Protein AF-A0A2G9TI52-F1 (afdb_monomer)

Foldseek 3Di:
DVVVVCCCVLPVVLVVVLVVDDQDDDPDDPQPDFQEAEAEALAQEFDPPDDPVCSVVVNVSSLSVLLSNLVSSCVRRVGLEYEYHENLHNQQPPDDPVRVVVSLVSSCVSNPDPRFYHYDYYCNQQHDDPDNGHPVSVVVCCVSTDGGFGPSYCVRVVDDDDD

pLDDT: mean 90.64, std 8.11, range [60.69, 98.44]

Structure (mmCIF, N/CA/C/O backbone):
data_AF-A0A2G9TI52-F1
#
_entry.id   AF-A0A2G9TI52-F1
#
loop_
_atom_site.group_PDB
_atom_site.id
_atom_site.type_symbol
_atom_site.label_atom_id
_atom_site.label_alt_id
_atom_site.label_comp_id
_atom_site.label_asym_id
_atom_site.label_entity_id
_atom_site.label_seq_id
_atom_site.pdbx_PDB_ins_code
_atom_site.Cartn_x
_atom_site.Cartn_y
_atom_site.Cartn_z
_atom_site.occupancy
_atom_site.B_iso_or_equiv
_atom_site.auth_seq_id
_atom_site.auth_comp_id
_atom_site.auth_asym_id
_atom_site.auth_atom_id
_atom_site.pdbx_PDB_model_num
ATOM 1 N N . ALA A 1 1 ? -10.622 22.526 -22.778 1.00 85.94 1 ALA A N 1
ATOM 2 C CA . ALA A 1 1 ? -9.899 22.701 -21.500 1.00 85.94 1 ALA A CA 1
ATOM 3 C C . ALA A 1 1 ? -10.212 21.565 -20.524 1.00 85.94 1 ALA A C 1
ATOM 5 O O . ALA A 1 1 ? -9.330 20.755 -20.288 1.00 85.94 1 ALA A O 1
ATOM 6 N N . LEU A 1 2 ? -11.458 21.426 -20.047 1.00 93.06 2 LEU A N 1
ATOM 7 C CA . LEU A 1 2 ? -11.838 20.416 -19.042 1.00 93.06 2 LEU A CA 1
ATOM 8 C C . LEU A 1 2 ? -11.556 18.959 -19.456 1.00 93.06 2 LEU A C 1
ATOM 10 O O . LEU A 1 2 ? -10.970 18.211 -18.689 1.00 93.06 2 LEU A O 1
ATOM 14 N N . VAL A 1 3 ? -11.901 18.567 -20.687 1.00 92.94 3 VAL A N 1
ATOM 15 C CA . VAL A 1 3 ? -11.654 17.196 -21.184 1.00 92.94 3 VAL A CA 1
ATOM 16 C C . VAL A 1 3 ? -10.163 16.847 -21.181 1.00 92.94 3 VAL A C 1
ATOM 18 O O . VAL A 1 3 ? -9.782 15.759 -20.772 1.00 92.94 3 VAL A O 1
ATOM 21 N N . VAL A 1 4 ? -9.311 17.790 -21.592 1.00 93.69 4 VAL A N 1
ATOM 22 C CA . VAL A 1 4 ? -7.852 17.603 -21.594 1.00 93.69 4 VAL A CA 1
ATOM 23 C C . VAL A 1 4 ? -7.327 17.469 -20.166 1.00 93.69 4 VAL A C 1
ATOM 25 O O . VAL A 1 4 ? -6.498 16.605 -19.909 1.00 93.69 4 VAL A O 1
ATOM 28 N N . PHE A 1 5 ? -7.844 18.275 -19.235 1.00 93.50 5 PHE A N 1
ATOM 29 C CA . PHE A 1 5 ? -7.492 18.185 -17.819 1.00 93.50 5 PHE A CA 1
ATOM 30 C C . PHE A 1 5 ? -7.866 16.823 -17.220 1.00 93.50 5 PHE A C 1
ATOM 32 O O . PHE A 1 5 ? -7.032 16.201 -16.572 1.00 93.50 5 PHE A O 1
ATOM 39 N N . ILE A 1 6 ? -9.073 16.322 -17.507 1.00 92.31 6 ILE A N 1
ATOM 40 C CA . ILE A 1 6 ? -9.519 14.999 -17.050 1.00 92.31 6 ILE A CA 1
ATOM 41 C C . ILE A 1 6 ? -8.626 13.902 -17.634 1.00 92.31 6 ILE A C 1
ATOM 43 O O . ILE A 1 6 ? -8.149 13.060 -16.888 1.00 92.31 6 ILE A O 1
ATOM 47 N N . ILE A 1 7 ? -8.339 13.922 -18.940 1.00 93.38 7 ILE A N 1
ATOM 48 C CA . ILE A 1 7 ? -7.453 12.924 -19.569 1.00 93.38 7 ILE A CA 1
ATOM 49 C C . ILE A 1 7 ? -6.049 12.967 -18.954 1.00 93.38 7 ILE A C 1
ATOM 51 O O . ILE A 1 7 ? -5.434 11.920 -18.730 1.00 93.38 7 ILE A O 1
ATOM 55 N N . TRP A 1 8 ? -5.539 14.168 -18.677 1.00 93.38 8 TRP A N 1
ATOM 56 C CA . TRP A 1 8 ? -4.245 14.329 -18.035 1.00 93.38 8 TRP A CA 1
ATOM 57 C C . TRP A 1 8 ? -4.239 13.747 -16.621 1.00 93.38 8 TRP A C 1
ATOM 59 O O . TRP A 1 8 ? -3.426 12.869 -16.344 1.00 93.38 8 TRP A O 1
ATOM 69 N N . GLY A 1 9 ? -5.160 14.184 -15.759 1.00 89.69 9 GLY A N 1
ATOM 70 C CA . GLY A 1 9 ? -5.234 13.756 -14.360 1.00 89.69 9 GLY A CA 1
ATOM 71 C C . GLY A 1 9 ? -5.563 12.273 -14.199 1.00 89.69 9 GLY A C 1
ATOM 72 O O . GLY A 1 9 ? -4.916 11.583 -13.417 1.00 89.69 9 GLY A O 1
ATOM 73 N N . GLU A 1 10 ? -6.501 11.755 -14.994 1.00 90.69 10 GLU A N 1
ATOM 74 C CA . GLU A 1 10 ? -6.962 10.372 -14.875 1.00 90.69 10 GLU A CA 1
ATOM 75 C C . GLU A 1 10 ? -6.028 9.350 -15.526 1.00 90.69 10 GLU A C 1
ATOM 77 O O . GLU A 1 10 ? -6.164 8.157 -15.245 1.00 90.69 10 GLU A O 1
ATOM 82 N N . SER A 1 11 ? -5.129 9.760 -16.424 1.00 89.81 11 SER A N 1
ATOM 83 C CA . SER A 1 11 ? -4.346 8.801 -17.205 1.00 89.81 11 SER A CA 1
ATOM 84 C C . SER A 1 11 ? -2.935 9.270 -17.538 1.00 89.81 11 SER A C 1
ATOM 86 O O . SER A 1 11 ? -1.977 8.616 -17.128 1.00 89.81 11 SER A O 1
ATOM 88 N N . LEU A 1 12 ? -2.770 10.372 -18.278 1.00 93.00 12 LEU A N 1
ATOM 89 C CA . LEU A 1 12 ? -1.456 10.716 -18.845 1.00 93.00 12 LEU A CA 1
ATOM 90 C C . LEU A 1 12 ? -0.409 11.059 -17.780 1.00 93.00 12 LEU A C 1
ATOM 92 O O . LEU A 1 12 ? 0.769 10.776 -17.993 1.00 93.00 12 LEU A O 1
ATOM 96 N N . SER A 1 13 ? -0.827 11.617 -16.642 1.00 93.56 13 SER A N 1
ATOM 97 C CA . SER A 1 13 ? 0.050 11.938 -15.512 1.00 93.56 13 SER A CA 1
ATOM 98 C C . SER A 1 13 ? 0.834 10.712 -15.027 1.00 93.56 13 SER A C 1
ATOM 100 O O . SER A 1 13 ? 2.050 10.790 -14.881 1.00 93.56 13 SER A O 1
ATOM 102 N N . TYR A 1 14 ? 0.182 9.555 -14.875 1.00 92.44 14 TYR A N 1
ATOM 103 C CA . TYR A 1 14 ? 0.822 8.317 -14.418 1.00 92.44 14 TYR A CA 1
ATOM 104 C C . TYR A 1 14 ? 1.851 7.791 -15.422 1.00 92.44 14 TYR A C 1
ATOM 106 O O . TYR A 1 14 ? 2.958 7.410 -15.039 1.00 92.44 14 TYR A O 1
ATOM 114 N N . TYR A 1 15 ? 1.520 7.813 -16.718 1.00 91.12 15 TYR A N 1
ATOM 115 C CA . TYR A 1 15 ? 2.464 7.430 -17.771 1.00 91.12 15 TYR A CA 1
ATOM 116 C C . TYR A 1 15 ? 3.659 8.381 -17.828 1.00 91.12 15 TYR A C 1
ATOM 118 O O . TYR A 1 15 ? 4.792 7.927 -17.966 1.00 91.12 15 TYR A O 1
ATOM 126 N N . HIS A 1 16 ? 3.421 9.685 -17.691 1.00 92.25 16 HIS A N 1
ATOM 127 C CA . HIS A 1 16 ? 4.483 10.683 -17.673 1.00 92.25 16 HIS A CA 1
ATOM 128 C C . HIS A 1 16 ? 5.422 10.497 -16.471 1.00 92.25 16 HIS A C 1
ATOM 130 O O . HIS A 1 16 ? 6.640 10.449 -16.648 1.00 92.25 16 HIS A O 1
ATOM 136 N N . SER A 1 17 ? 4.868 10.302 -15.270 1.00 89.69 17 SER A N 1
ATOM 137 C CA . SER A 1 17 ? 5.646 10.019 -14.058 1.00 89.69 17 SER A CA 1
ATOM 138 C C . SER A 1 17 ? 6.483 8.749 -14.207 1.00 89.69 17 SER A C 1
ATOM 140 O O . SER A 1 17 ? 7.681 8.772 -13.930 1.00 89.69 17 SER A O 1
ATOM 142 N N . ARG A 1 18 ? 5.894 7.672 -14.745 1.00 89.62 18 ARG A N 1
ATOM 143 C CA . ARG A 1 18 ? 6.590 6.404 -15.022 1.00 89.62 18 ARG A CA 1
ATOM 144 C C . ARG A 1 18 ? 7.839 6.589 -15.885 1.00 89.62 18 ARG A C 1
ATOM 146 O O . ARG A 1 18 ? 8.840 5.925 -15.638 1.00 89.62 18 ARG A O 1
ATOM 153 N N . LEU A 1 19 ? 7.788 7.451 -16.900 1.00 88.94 19 LEU A N 1
ATOM 154 C CA . LEU A 1 19 ? 8.928 7.684 -17.796 1.00 88.94 19 LEU A CA 1
ATOM 155 C C . LEU A 1 19 ? 10.100 8.391 -17.101 1.00 88.94 19 LEU A C 1
ATOM 157 O O . LEU A 1 19 ? 11.225 8.311 -17.586 1.00 88.94 19 LEU A O 1
ATOM 161 N N . SER A 1 20 ? 9.845 9.065 -15.979 1.00 89.38 20 SER A N 1
ATOM 162 C CA . SER A 1 20 ? 10.867 9.775 -15.202 1.00 89.38 20 SER A CA 1
ATOM 163 C C . SER A 1 20 ? 11.542 8.895 -14.142 1.00 89.38 20 SER A C 1
ATOM 165 O O . SER A 1 20 ? 12.549 9.296 -13.553 1.00 89.38 20 SER A O 1
ATOM 167 N N . TRP A 1 21 ? 11.001 7.705 -13.864 1.00 90.50 21 TRP A N 1
ATOM 168 C CA . TRP A 1 21 ? 11.538 6.810 -12.843 1.00 90.50 21 TRP A CA 1
ATOM 169 C C . TRP A 1 21 ? 12.786 6.078 -13.333 1.00 90.50 21 TRP A C 1
ATOM 171 O O . TRP A 1 21 ? 12.755 5.320 -14.301 1.00 90.50 21 TRP A O 1
ATOM 181 N N . HIS A 1 22 ? 13.883 6.256 -12.603 1.00 88.50 22 HIS A N 1
ATOM 182 C CA . HIS A 1 22 ? 15.111 5.501 -12.807 1.00 88.50 22 HIS A CA 1
ATOM 183 C C . HIS A 1 22 ? 15.076 4.261 -11.917 1.00 88.50 22 HIS A C 1
ATOM 185 O O . HIS A 1 22 ? 15.421 4.332 -10.741 1.00 88.50 22 HIS A O 1
ATOM 191 N N . VAL A 1 23 ? 14.640 3.127 -12.470 1.00 86.38 23 VAL A N 1
ATOM 192 C CA . VAL A 1 23 ? 14.676 1.848 -11.750 1.00 86.38 23 VAL A CA 1
ATOM 193 C C . VAL A 1 23 ? 16.068 1.234 -11.903 1.00 86.38 23 VAL A C 1
ATOM 195 O O . VAL A 1 23 ? 16.428 0.835 -13.020 1.00 86.38 23 VAL A O 1
ATOM 198 N N . PRO A 1 24 ? 16.868 1.161 -10.824 1.00 79.88 24 PRO A N 1
ATOM 199 C CA . PRO A 1 24 ? 18.191 0.566 -10.893 1.00 79.88 24 PRO A CA 1
ATOM 200 C C . PRO A 1 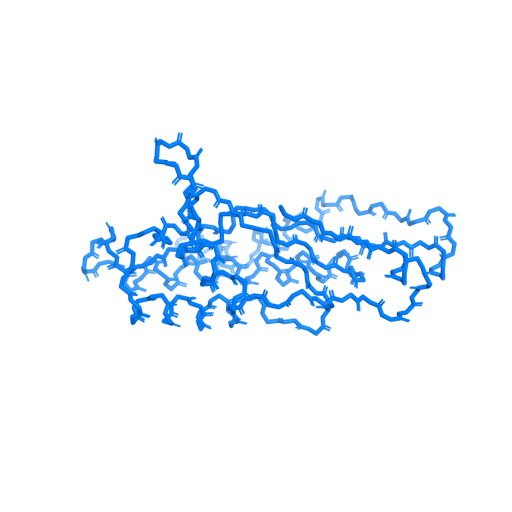24 ? 18.070 -0.910 -11.265 1.00 79.88 24 PRO A C 1
ATOM 202 O O . PRO A 1 24 ? 17.244 -1.641 -10.721 1.00 79.88 24 PRO A O 1
ATOM 205 N N . GLN A 1 25 ? 18.904 -1.347 -12.204 1.00 80.50 25 GLN A N 1
ATOM 206 C CA . GLN A 1 25 ? 19.018 -2.762 -12.524 1.00 80.50 25 GLN A CA 1
ATOM 207 C C . GLN A 1 25 ? 19.985 -3.417 -11.536 1.00 80.50 25 GLN A C 1
ATOM 209 O O . GLN A 1 25 ? 21.003 -2.807 -11.191 1.00 80.50 25 GLN A O 1
ATOM 214 N N . PRO A 1 26 ? 19.695 -4.640 -11.073 1.00 78.12 26 PRO A N 1
ATOM 215 C CA . PRO A 1 26 ? 20.602 -5.339 -10.183 1.00 78.12 26 PRO A CA 1
ATOM 216 C C . PRO A 1 26 ? 21.955 -5.573 -10.865 1.00 78.12 26 PRO A C 1
ATOM 218 O O . PRO A 1 26 ? 22.026 -5.926 -12.040 1.00 78.12 26 PRO A O 1
ATOM 221 N N . ALA A 1 27 ? 23.042 -5.369 -10.115 1.00 74.00 27 ALA A N 1
ATOM 222 C CA . ALA A 1 27 ? 24.404 -5.615 -10.597 1.00 74.00 27 ALA A CA 1
ATOM 223 C C . ALA A 1 27 ? 24.731 -7.116 -10.711 1.00 74.00 27 ALA A C 1
ATOM 225 O O . ALA A 1 27 ? 25.632 -7.503 -11.454 1.00 74.00 27 ALA A O 1
ATOM 226 N N . LEU A 1 28 ? 24.014 -7.942 -9.947 1.00 75.44 28 LEU A N 1
ATOM 227 C CA . LEU A 1 28 ? 24.101 -9.398 -9.960 1.00 75.44 28 LEU A CA 1
ATOM 228 C C . LEU A 1 28 ? 22.978 -9.994 -10.813 1.00 75.44 28 LEU A C 1
ATOM 230 O O . LEU A 1 28 ? 22.008 -9.325 -11.167 1.00 75.44 28 LEU A O 1
ATOM 234 N N . ASP A 1 29 ? 23.108 -11.277 -11.122 1.00 76.19 29 ASP A N 1
ATOM 235 C CA . ASP A 1 29 ? 22.076 -12.065 -11.778 1.00 76.19 29 ASP A CA 1
ATOM 236 C C . ASP A 1 29 ? 20.766 -12.096 -10.973 1.00 76.19 29 ASP A C 1
ATOM 238 O O . ASP A 1 29 ? 20.741 -11.910 -9.752 1.00 76.19 29 ASP A O 1
ATOM 242 N N . LYS A 1 30 ? 19.647 -12.335 -11.668 1.00 70.00 30 LYS A N 1
ATOM 243 C CA . LYS A 1 30 ? 18.302 -12.355 -11.066 1.00 70.00 30 LYS A CA 1
ATOM 244 C C . LYS A 1 30 ? 18.158 -13.370 -9.928 1.00 70.00 30 LYS A C 1
ATOM 246 O O . LYS A 1 30 ? 17.355 -13.159 -9.036 1.00 70.00 30 LYS A O 1
ATOM 251 N N . GLU A 1 31 ? 18.946 -14.444 -9.930 1.00 72.94 31 GLU A N 1
ATOM 252 C CA . GLU A 1 31 ? 18.922 -15.460 -8.867 1.00 72.94 31 GLU A CA 1
ATOM 253 C C . GLU A 1 31 ? 19.598 -14.983 -7.569 1.00 72.94 31 GLU A C 1
ATOM 255 O O . GLU A 1 31 ? 19.374 -15.546 -6.499 1.00 72.94 31 GLU A O 1
ATOM 260 N N . ARG A 1 32 ? 20.417 -13.927 -7.640 1.00 76.00 32 ARG A N 1
ATOM 261 C CA . ARG A 1 32 ? 21.199 -13.385 -6.513 1.00 76.00 32 ARG A CA 1
ATOM 262 C C . ARG A 1 32 ? 20.871 -11.939 -6.182 1.00 76.00 32 ARG A C 1
ATOM 264 O O . ARG A 1 32 ? 21.564 -11.311 -5.383 1.00 76.00 32 ARG A O 1
ATOM 271 N N . SER A 1 33 ? 19.842 -11.398 -6.812 1.00 80.38 33 SER A N 1
ATOM 272 C CA . SER A 1 33 ? 19.359 -10.052 -6.564 1.00 80.38 33 SER A CA 1
ATOM 273 C C . SER A 1 33 ? 17.905 -10.093 -6.142 1.00 80.38 33 SER A C 1
ATOM 275 O O . SER A 1 33 ? 17.195 -11.059 -6.409 1.00 80.38 33 SER A O 1
ATOM 277 N N . LEU A 1 34 ? 17.498 -9.049 -5.427 1.00 83.19 34 LEU A N 1
ATOM 278 C CA . LEU A 1 34 ? 16.154 -8.930 -4.908 1.00 83.19 34 LEU A CA 1
ATOM 279 C C . LEU A 1 34 ? 15.605 -7.533 -5.186 1.00 83.19 34 LEU A C 1
ATOM 281 O O . LEU A 1 34 ? 16.195 -6.540 -4.755 1.00 83.19 34 LEU A O 1
ATOM 285 N N . GLY A 1 35 ? 14.467 -7.467 -5.874 1.00 89.75 35 GLY A N 1
ATOM 286 C CA . GLY A 1 35 ? 13.690 -6.244 -6.024 1.00 89.75 35 GLY A CA 1
ATOM 287 C C . GLY A 1 35 ? 12.650 -6.122 -4.917 1.00 89.75 35 GLY A C 1
ATOM 288 O O . GLY A 1 35 ? 11.697 -6.898 -4.880 1.00 89.75 35 GLY A O 1
ATOM 289 N N . ILE A 1 36 ? 12.797 -5.126 -4.042 1.00 91.88 36 ILE A N 1
ATOM 290 C CA . ILE A 1 36 ? 11.786 -4.789 -3.033 1.00 91.88 36 ILE A CA 1
ATOM 291 C C . ILE A 1 36 ? 11.115 -3.477 -3.433 1.00 91.88 36 ILE A C 1
ATOM 293 O O . ILE A 1 36 ? 11.794 -2.472 -3.642 1.00 91.88 36 ILE A O 1
ATOM 297 N N . LEU A 1 37 ? 9.785 -3.481 -3.518 1.00 95.75 37 LEU A N 1
ATOM 298 C CA . LEU A 1 37 ? 8.989 -2.261 -3.614 1.00 95.75 37 LEU A CA 1
ATOM 299 C C . LEU A 1 37 ? 8.470 -1.895 -2.223 1.00 95.75 37 LEU A C 1
ATOM 301 O O . LEU A 1 37 ? 7.746 -2.673 -1.610 1.00 95.75 37 LEU A O 1
ATOM 305 N N . ILE A 1 38 ? 8.824 -0.705 -1.747 1.00 97.00 38 ILE A N 1
ATOM 306 C CA . ILE A 1 38 ? 8.304 -0.158 -0.493 1.00 97.00 38 ILE A CA 1
ATOM 307 C C . ILE A 1 38 ? 7.146 0.780 -0.831 1.00 97.00 38 ILE A C 1
ATOM 309 O O . ILE A 1 38 ? 7.300 1.679 -1.659 1.00 97.00 38 I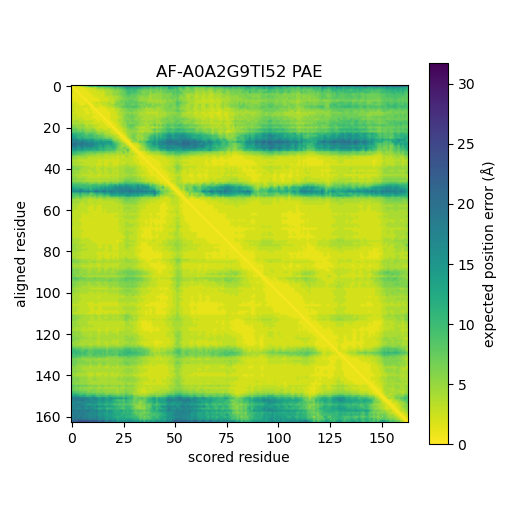LE A O 1
ATOM 313 N N . VAL A 1 39 ? 5.997 0.552 -0.204 1.00 97.94 39 VAL A N 1
ATOM 314 C CA . VAL A 1 39 ? 4.792 1.378 -0.310 1.00 97.94 39 VAL A CA 1
ATOM 315 C C . VAL A 1 39 ? 4.531 1.958 1.074 1.00 97.94 39 VAL A C 1
ATOM 317 O O . VAL A 1 39 ? 4.134 1.231 1.976 1.00 97.94 39 VAL A O 1
ATOM 320 N N . ALA A 1 40 ? 4.813 3.242 1.255 1.00 96.69 40 ALA A N 1
ATOM 321 C CA . ALA A 1 40 ? 4.649 3.928 2.534 1.00 96.69 40 ALA A CA 1
ATOM 322 C C . ALA A 1 40 ? 3.414 4.833 2.504 1.00 96.69 40 ALA A C 1
ATOM 324 O O . ALA A 1 40 ? 3.050 5.324 1.429 1.00 96.69 40 ALA A O 1
ATOM 325 N N . ASP A 1 41 ? 2.793 5.002 3.670 1.00 96.12 41 ASP A N 1
ATOM 326 C CA . ASP A 1 41 ? 1.698 5.939 3.931 1.00 96.12 41 ASP A CA 1
ATOM 327 C C . ASP A 1 41 ? 0.557 5.911 2.890 1.00 96.12 41 ASP A C 1
ATOM 329 O O . ASP A 1 41 ? 0.231 6.944 2.295 1.00 96.12 41 ASP A O 1
ATOM 333 N N . PRO A 1 42 ? -0.079 4.749 2.608 1.00 96.06 42 PRO A N 1
ATOM 334 C CA . PRO A 1 42 ? -1.262 4.729 1.750 1.00 96.06 42 PRO A CA 1
ATOM 335 C C . PRO A 1 42 ? -2.398 5.627 2.252 1.00 96.06 42 PRO A C 1
ATOM 337 O O . PRO A 1 42 ? -3.161 6.124 1.422 1.00 96.06 42 PRO A O 1
ATOM 340 N N . GLN A 1 43 ? -2.533 5.762 3.581 1.00 95.62 43 GLN A N 1
ATOM 341 C CA . GLN A 1 43 ? -3.541 6.555 4.291 1.00 95.62 43 GLN A CA 1
ATOM 342 C C . GLN A 1 43 ? -4.931 6.424 3.659 1.00 95.62 43 GLN A C 1
ATOM 344 O O . GLN A 1 43 ? -5.555 7.389 3.211 1.00 95.62 43 GLN A O 1
ATOM 349 N N . LEU A 1 44 ? -5.413 5.181 3.548 1.00 96.75 44 LEU A N 1
ATOM 350 C CA . LEU A 1 44 ? -6.676 4.910 2.873 1.00 96.75 44 LEU A CA 1
ATOM 351 C C . LEU A 1 44 ? -7.835 5.566 3.634 1.00 96.75 44 LEU A C 1
ATOM 353 O O . LEU A 1 44 ? -8.179 5.151 4.744 1.00 96.75 44 LEU A O 1
ATOM 357 N N . VAL A 1 45 ? -8.469 6.541 2.980 1.00 95.50 45 VAL A N 1
ATOM 358 C CA . VAL A 1 45 ? -9.575 7.334 3.532 1.00 95.50 45 VAL A CA 1
ATOM 359 C C . VAL A 1 45 ? -10.744 6.446 3.961 1.00 95.50 45 VAL A C 1
ATOM 361 O O . VAL A 1 45 ? -11.257 5.630 3.173 1.00 95.50 45 VAL A O 1
ATOM 364 N N . GLY A 1 46 ? -11.193 6.645 5.201 1.00 93.12 46 GLY A N 1
ATOM 365 C CA . GLY A 1 46 ? -12.292 5.916 5.823 1.00 93.12 46 GLY A CA 1
ATOM 366 C C . GLY A 1 46 ? -13.679 6.539 5.598 1.00 93.12 46 GLY A C 1
ATOM 367 O O . GLY A 1 46 ? -14.049 6.961 4.493 1.00 93.12 46 GLY A O 1
ATOM 368 N N . PHE A 1 47 ? -14.513 6.483 6.633 1.00 92.25 47 PHE A N 1
ATOM 369 C CA . PHE A 1 47 ? -15.933 6.841 6.604 1.00 92.25 47 PHE A CA 1
ATOM 370 C C . PHE A 1 47 ? -16.351 7.861 7.678 1.00 92.25 47 PHE A C 1
ATOM 372 O O . PHE A 1 47 ? -17.497 8.315 7.622 1.00 92.25 47 PHE A O 1
ATOM 379 N N . LYS A 1 48 ? -15.475 8.225 8.621 1.00 86.56 48 LYS A N 1
ATOM 380 C CA . LYS A 1 48 ? -15.772 9.093 9.771 1.00 86.56 48 LYS A CA 1
ATOM 381 C C . LYS A 1 48 ? -15.592 10.572 9.474 1.00 86.56 48 LYS A C 1
ATOM 383 O O . LYS A 1 48 ? -16.514 11.348 9.729 1.00 86.56 48 LYS A O 1
ATOM 388 N N . ASN A 1 49 ? -14.427 10.947 8.963 1.00 84.88 49 ASN A N 1
ATOM 389 C CA . ASN A 1 49 ? -13.972 12.338 8.946 1.00 84.88 49 ASN A CA 1
ATOM 390 C C . ASN A 1 49 ? -14.384 13.075 7.672 1.00 84.88 49 ASN A C 1
ATOM 392 O O . ASN A 1 49 ? -14.444 14.306 7.635 1.00 84.88 49 ASN A O 1
ATOM 396 N N . GLU A 1 50 ? -14.763 12.324 6.643 1.00 80.31 50 GLU A N 1
ATOM 397 C CA . GLU A 1 50 ? -15.249 12.872 5.387 1.00 80.31 50 GLU A CA 1
ATOM 398 C C . GLU A 1 50 ? -16.665 13.455 5.493 1.00 80.31 50 GLU A C 1
ATOM 400 O O . GLU A 1 50 ? -17.576 12.895 6.111 1.00 80.31 50 GLU A O 1
ATOM 405 N N . ASN A 1 51 ? -16.902 14.559 4.778 1.00 77.00 51 ASN A N 1
ATOM 406 C CA . ASN A 1 51 ? -18.243 15.121 4.647 1.00 77.00 51 ASN A CA 1
ATOM 407 C C . ASN A 1 51 ? -19.188 14.081 4.022 1.00 77.00 51 ASN A C 1
ATOM 409 O O . ASN A 1 51 ? -18.984 13.658 2.888 1.00 77.00 51 ASN A O 1
ATOM 413 N N . HIS A 1 52 ? -20.267 13.727 4.722 1.00 67.81 52 HIS A N 1
ATOM 414 C CA . HIS A 1 52 ? -21.247 12.718 4.301 1.00 67.81 52 HIS A CA 1
ATOM 415 C C . HIS A 1 52 ? -21.776 12.865 2.857 1.00 67.81 52 HIS A C 1
ATOM 417 O O . HIS A 1 52 ? -22.109 11.856 2.236 1.00 67.81 52 HIS A O 1
ATOM 423 N N . MET A 1 53 ? -21.838 14.082 2.297 1.00 76.69 53 MET A N 1
ATOM 424 C CA . MET A 1 53 ? -22.279 14.303 0.910 1.00 76.69 53 MET A CA 1
ATOM 425 C C . MET A 1 53 ? -21.182 14.061 -0.137 1.00 76.69 53 MET A C 1
ATOM 427 O O . MET A 1 53 ? -21.498 13.694 -1.267 1.00 76.69 53 MET A O 1
ATOM 431 N N . LEU A 1 54 ? -19.913 14.280 0.217 1.00 88.00 54 LEU A N 1
ATOM 432 C CA . LEU A 1 54 ? -18.774 14.182 -0.705 1.00 88.00 54 LEU A CA 1
ATOM 433 C C . LEU A 1 54 ? -17.936 12.920 -0.490 1.00 88.00 54 LEU A C 1
ATOM 435 O O . LEU A 1 54 ? -17.295 12.466 -1.429 1.00 88.00 54 LEU A O 1
ATOM 439 N N . GLY A 1 55 ? -18.018 12.297 0.686 1.00 90.06 55 GLY A N 1
ATOM 440 C CA . GLY A 1 55 ? -17.214 11.141 1.068 1.00 90.06 55 GLY A CA 1
ATOM 441 C C . GLY A 1 55 ? -17.230 9.991 0.058 1.00 90.06 55 GLY A C 1
ATOM 442 O O . GLY A 1 55 ? -16.169 9.432 -0.209 1.00 90.06 55 GLY A O 1
ATOM 443 N N . PRO A 1 56 ? -18.369 9.621 -0.569 1.00 92.75 56 PRO A N 1
ATOM 444 C CA . PRO A 1 56 ? -18.357 8.605 -1.621 1.00 92.75 56 PRO A CA 1
ATOM 445 C C . PRO A 1 56 ? -17.502 8.991 -2.835 1.00 92.75 56 PRO A C 1
ATOM 447 O O . PRO A 1 56 ? -16.831 8.128 -3.394 1.00 92.75 56 PRO A O 1
ATOM 450 N N . LEU A 1 57 ? -17.516 10.268 -3.231 1.00 92.31 57 LEU A N 1
ATOM 451 C CA . LEU A 1 57 ? -16.707 10.772 -4.339 1.00 92.31 57 LEU A CA 1
ATOM 452 C C . LEU A 1 57 ? -15.232 10.871 -3.940 1.00 92.31 57 LEU A C 1
ATOM 454 O O . LEU A 1 57 ? -14.394 10.424 -4.716 1.00 92.31 57 LEU A O 1
ATOM 458 N N . THR A 1 58 ? -14.927 11.374 -2.736 1.00 92.62 58 THR A N 1
ATOM 459 C CA . THR A 1 58 ? -13.554 11.421 -2.204 1.00 92.62 58 THR A CA 1
ATOM 460 C C . THR A 1 58 ? -12.938 10.026 -2.196 1.00 92.62 58 THR A C 1
ATOM 462 O O . THR A 1 58 ? -11.898 9.804 -2.805 1.00 92.62 58 THR A O 1
ATOM 465 N N . ARG A 1 59 ? -13.628 9.044 -1.601 1.00 95.25 59 ARG A N 1
ATOM 466 C CA . ARG A 1 59 ? -13.166 7.649 -1.573 1.00 95.25 59 ARG A CA 1
ATOM 467 C C . ARG A 1 59 ? -12.975 7.076 -2.970 1.00 95.25 59 ARG A C 1
ATOM 469 O O . ARG A 1 59 ? -11.967 6.434 -3.226 1.00 95.25 59 ARG A O 1
ATOM 476 N N . TRP A 1 60 ? -13.926 7.308 -3.874 1.00 94.75 60 TRP A N 1
ATOM 477 C CA . TRP A 1 60 ? -13.813 6.832 -5.252 1.00 94.75 60 TRP A CA 1
ATOM 478 C C . TRP A 1 60 ? -12.578 7.402 -5.964 1.00 94.75 60 TRP A C 1
ATOM 480 O O . TRP A 1 60 ? -11.903 6.667 -6.685 1.00 94.75 60 TRP A O 1
ATOM 490 N N . ASP A 1 61 ? -12.280 8.685 -5.761 1.00 94.19 61 ASP A N 1
ATOM 491 C CA . ASP A 1 61 ? -11.132 9.356 -6.371 1.00 94.19 61 ASP A CA 1
ATOM 492 C C . ASP A 1 61 ? -9.807 8.861 -5.767 1.00 94.19 61 ASP A C 1
ATOM 494 O O . ASP A 1 61 ? -8.933 8.380 -6.494 1.00 94.19 61 ASP A O 1
ATOM 498 N N . CYS A 1 62 ? -9.701 8.852 -4.433 1.00 95.19 62 CYS A N 1
ATOM 499 C CA . CYS A 1 62 ? -8.527 8.369 -3.702 1.00 95.19 62 CYS A CA 1
ATOM 500 C C . CYS A 1 62 ? -8.221 6.891 -3.999 1.00 95.19 62 CYS A C 1
ATOM 502 O O . CYS A 1 62 ? -7.072 6.548 -4.281 1.00 95.19 62 CYS A O 1
ATOM 504 N N . ASP A 1 63 ? -9.236 6.019 -4.030 1.00 97.38 63 ASP A N 1
ATOM 505 C CA . ASP A 1 63 ? -9.060 4.590 -4.330 1.00 97.38 63 ASP A CA 1
ATOM 506 C C . ASP A 1 63 ? -8.474 4.383 -5.727 1.00 97.38 63 ASP A C 1
ATOM 508 O O . ASP A 1 63 ? -7.591 3.546 -5.940 1.00 97.38 63 ASP A O 1
ATOM 512 N N . ARG A 1 64 ? -8.948 5.165 -6.702 1.00 96.31 64 ARG A N 1
ATOM 513 C CA . ARG A 1 64 ? -8.444 5.115 -8.077 1.00 96.31 64 ARG A CA 1
ATOM 514 C C . ARG A 1 64 ? -7.036 5.670 -8.181 1.00 96.31 64 ARG A C 1
ATOM 516 O O . ARG A 1 64 ? -6.248 5.119 -8.951 1.00 96.31 64 ARG A O 1
ATOM 523 N N . PHE A 1 65 ? -6.735 6.735 -7.446 1.00 95.56 65 PHE A N 1
ATOM 524 C CA . PHE A 1 65 ? -5.399 7.309 -7.387 1.00 95.56 65 PHE A CA 1
ATOM 525 C C . PHE A 1 65 ? -4.386 6.284 -6.863 1.00 95.56 65 PHE A C 1
ATOM 527 O O . PHE A 1 65 ? -3.415 5.972 -7.561 1.00 95.56 65 PHE A O 1
ATOM 534 N N . LEU A 1 66 ? -4.674 5.676 -5.707 1.00 97.50 66 LEU A N 1
ATOM 535 C CA . LEU A 1 66 ? -3.841 4.635 -5.102 1.00 97.50 66 LEU A CA 1
ATOM 536 C C . LEU A 1 66 ? -3.704 3.417 -6.024 1.00 97.50 66 LEU A C 1
ATOM 538 O O . LEU A 1 66 ? -2.588 2.980 -6.306 1.00 97.50 66 LEU A O 1
ATOM 542 N N . SER A 1 67 ? -4.818 2.910 -6.564 1.00 97.62 67 SER A N 1
ATOM 543 C CA . SER A 1 67 ? -4.820 1.701 -7.398 1.00 97.62 67 SER A CA 1
ATOM 544 C C . SER A 1 67 ? -4.006 1.883 -8.681 1.00 97.62 67 SER A C 1
ATOM 546 O O . SER A 1 67 ? -3.183 1.032 -9.026 1.00 97.62 67 SER A O 1
ATOM 548 N N . LYS A 1 68 ? -4.165 3.018 -9.377 1.00 96.12 68 LYS A N 1
ATOM 549 C CA . LYS A 1 68 ? -3.377 3.315 -10.583 1.00 96.12 68 LYS A CA 1
ATOM 550 C C . LYS A 1 68 ? -1.904 3.512 -10.244 1.00 96.12 68 LYS A C 1
ATOM 552 O O . LYS A 1 68 ? -1.054 2.936 -10.923 1.00 96.12 68 LYS A O 1
ATOM 557 N N . GLY A 1 69 ? -1.599 4.303 -9.214 1.00 95.56 69 GLY A N 1
ATOM 558 C CA . GLY A 1 69 ? -0.226 4.558 -8.780 1.00 95.56 69 GLY A CA 1
ATOM 559 C C . GLY A 1 69 ? 0.512 3.261 -8.452 1.00 95.56 69 GLY A C 1
ATOM 560 O O . GLY A 1 69 ? 1.581 3.000 -9.009 1.00 95.56 69 GLY A O 1
ATOM 561 N N . PHE A 1 70 ? -0.115 2.406 -7.643 1.00 97.50 70 PHE A N 1
ATOM 562 C CA . PHE A 1 70 ? 0.404 1.091 -7.285 1.00 97.50 70 PHE A CA 1
ATOM 563 C C . PHE A 1 70 ? 0.601 0.187 -8.506 1.00 97.50 70 PHE A C 1
ATOM 565 O O . PHE A 1 70 ? 1.696 -0.341 -8.704 1.00 97.50 70 PHE A O 1
ATOM 572 N N . ALA A 1 71 ? -0.407 0.061 -9.376 1.00 96.62 71 ALA A N 1
ATOM 573 C CA . ALA A 1 71 ? -0.307 -0.764 -10.580 1.00 96.62 71 ALA A CA 1
ATOM 574 C C . ALA A 1 71 ? 0.839 -0.305 -11.498 1.00 96.62 71 ALA A C 1
ATOM 576 O O . ALA A 1 71 ? 1.589 -1.128 -12.031 1.00 96.62 71 ALA A O 1
ATOM 577 N N . HIS A 1 72 ? 1.021 1.009 -11.657 1.00 95.62 72 HIS A N 1
ATOM 578 C CA . HIS A 1 72 ? 2.138 1.559 -12.417 1.00 95.62 72 HIS A CA 1
ATOM 579 C C . HIS A 1 72 ? 3.486 1.282 -11.742 1.00 95.62 72 HIS A C 1
ATOM 581 O O . HIS A 1 72 ? 4.395 0.829 -12.442 1.00 95.62 72 HIS A O 1
ATOM 587 N N . ALA A 1 73 ? 3.606 1.485 -10.425 1.00 95.31 73 ALA A N 1
ATOM 588 C CA . ALA A 1 73 ? 4.812 1.173 -9.654 1.00 95.31 73 ALA A CA 1
ATOM 589 C C . ALA A 1 73 ? 5.218 -0.292 -9.835 1.00 95.31 73 ALA A C 1
ATOM 591 O O . ALA A 1 73 ? 6.304 -0.560 -10.347 1.00 95.31 73 ALA A O 1
ATOM 592 N N . VAL A 1 74 ? 4.303 -1.224 -9.556 1.00 96.31 74 VAL A N 1
ATOM 593 C CA . VAL A 1 74 ? 4.521 -2.668 -9.731 1.00 96.31 74 VAL A CA 1
ATOM 594 C C . VAL A 1 74 ? 4.908 -3.007 -11.173 1.00 96.31 74 VAL A C 1
ATOM 596 O O . VAL A 1 74 ? 5.857 -3.758 -11.394 1.00 96.31 74 VAL A O 1
ATOM 599 N N . SER A 1 75 ? 4.237 -2.421 -12.173 1.00 94.12 75 SER A N 1
ATOM 600 C CA . SER A 1 75 ? 4.525 -2.704 -13.590 1.00 94.12 75 SER A CA 1
ATOM 601 C C . SER A 1 75 ? 5.909 -2.241 -14.059 1.00 94.12 75 SER A C 1
ATOM 603 O O . SER A 1 75 ? 6.402 -2.712 -15.085 1.00 94.12 75 SER A O 1
ATOM 605 N N . VAL A 1 76 ? 6.500 -1.263 -13.371 1.00 93.38 76 VAL A N 1
ATOM 606 C CA . VAL A 1 76 ? 7.774 -0.640 -13.748 1.00 93.38 76 VAL A CA 1
ATOM 607 C C . VAL A 1 76 ? 8.927 -1.269 -12.992 1.00 93.38 76 VAL A C 1
ATOM 609 O O . VAL A 1 76 ? 9.972 -1.526 -13.585 1.00 93.38 76 VAL A O 1
ATOM 612 N N . THR A 1 77 ? 8.735 -1.516 -11.699 1.00 92.75 77 THR A N 1
ATOM 613 C CA . THR A 1 77 ? 9.777 -2.067 -10.834 1.00 92.75 77 THR A CA 1
ATOM 614 C C . THR A 1 77 ? 9.846 -3.586 -10.906 1.00 92.75 77 THR A C 1
ATOM 616 O O . THR A 1 77 ? 10.927 -4.128 -10.710 1.00 92.75 77 THR A O 1
ATOM 619 N N . ASN A 1 78 ? 8.734 -4.261 -11.235 1.00 92.38 78 ASN A N 1
ATOM 620 C CA . ASN A 1 78 ? 8.612 -5.722 -11.262 1.00 92.38 78 ASN A CA 1
ATOM 621 C C . ASN A 1 78 ? 9.257 -6.371 -10.015 1.00 92.38 78 ASN A C 1
ATOM 623 O O . ASN A 1 78 ? 10.232 -7.116 -10.156 1.00 92.38 78 ASN A O 1
ATOM 627 N N . PRO A 1 79 ? 8.776 -6.034 -8.803 1.00 93.38 79 PRO A N 1
ATOM 628 C CA . PRO A 1 79 ? 9.427 -6.439 -7.569 1.00 93.38 79 PRO A CA 1
ATOM 629 C C . PRO A 1 79 ? 9.162 -7.916 -7.267 1.00 93.38 79 PRO A C 1
ATOM 631 O O . PRO A 1 79 ? 8.140 -8.477 -7.663 1.00 93.38 79 PRO A O 1
ATOM 634 N N . ASP A 1 80 ? 10.064 -8.528 -6.511 1.00 91.50 80 ASP A N 1
ATOM 635 C CA . ASP A 1 80 ? 9.893 -9.877 -5.971 1.00 91.50 80 ASP A CA 1
ATOM 636 C C . ASP A 1 80 ? 9.153 -9.857 -4.625 1.00 91.50 80 ASP A C 1
ATOM 638 O O . ASP A 1 80 ? 8.555 -10.858 -4.236 1.00 91.50 80 ASP A O 1
ATOM 642 N N . LEU A 1 81 ? 9.200 -8.725 -3.912 1.00 93.38 81 LEU A N 1
ATOM 643 C CA . LEU A 1 81 ? 8.569 -8.507 -2.612 1.00 93.38 81 LEU A CA 1
ATOM 644 C C . LEU A 1 81 ? 8.013 -7.083 -2.514 1.00 93.38 81 LEU A C 1
ATOM 646 O O . LEU A 1 81 ? 8.655 -6.126 -2.956 1.00 93.38 81 LEU A O 1
ATOM 650 N N . ILE A 1 82 ? 6.852 -6.938 -1.879 1.00 96.94 82 ILE A N 1
AT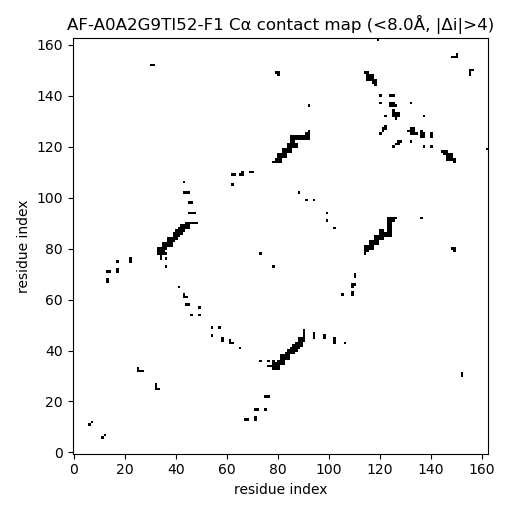OM 651 C CA . ILE A 1 82 ? 6.270 -5.639 -1.529 1.00 96.94 82 ILE A CA 1
ATOM 652 C C . ILE A 1 82 ? 6.263 -5.486 -0.007 1.00 96.94 82 ILE A C 1
ATOM 654 O O . ILE A 1 82 ? 5.887 -6.408 0.712 1.00 96.94 82 ILE A O 1
ATOM 658 N N . ILE A 1 83 ? 6.674 -4.323 0.491 1.00 96.75 83 ILE A N 1
ATOM 659 C CA . ILE A 1 83 ? 6.583 -3.974 1.912 1.00 96.75 83 ILE A CA 1
ATOM 660 C C . ILE A 1 83 ? 5.691 -2.745 2.035 1.00 96.75 83 ILE A C 1
ATOM 662 O O . ILE A 1 83 ? 6.043 -1.681 1.527 1.00 96.75 83 ILE A O 1
ATOM 666 N N . PHE A 1 84 ? 4.554 -2.897 2.707 1.00 97.81 84 PHE A N 1
ATOM 667 C CA . PHE A 1 84 ? 3.738 -1.779 3.158 1.00 97.81 84 PHE A CA 1
ATOM 668 C C . PHE A 1 84 ? 4.289 -1.270 4.486 1.00 97.81 84 PHE A C 1
ATOM 670 O O . PHE A 1 84 ? 4.367 -2.029 5.453 1.00 97.81 84 PHE A O 1
ATOM 677 N N . LEU A 1 85 ? 4.717 -0.013 4.498 1.00 96.19 85 LEU A N 1
ATOM 678 C CA . LEU A 1 85 ? 5.455 0.595 5.597 1.00 96.19 85 LEU A CA 1
ATOM 679 C C . LEU A 1 85 ? 4.577 1.617 6.323 1.00 96.19 85 LEU A C 1
ATOM 681 O O . LEU A 1 85 ? 4.775 2.816 6.159 1.00 96.19 85 LEU A O 1
ATOM 685 N N . GLY A 1 86 ? 3.627 1.113 7.105 1.00 95.88 86 GLY A N 1
ATOM 686 C CA . GLY A 1 86 ? 2.811 1.902 8.020 1.00 95.88 86 GLY A CA 1
ATOM 687 C C . GLY A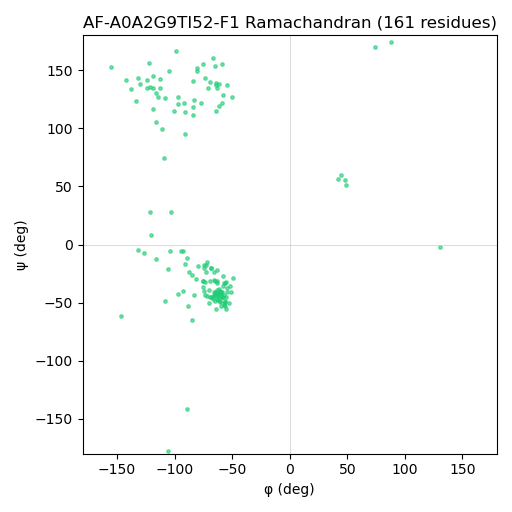 1 86 ? 1.733 2.765 7.377 1.00 95.88 86 GLY A C 1
ATOM 688 O O . GLY A 1 86 ? 1.655 2.908 6.153 1.00 95.88 86 GLY A O 1
ATOM 689 N N . ASP A 1 87 ? 0.885 3.298 8.255 1.00 96.69 87 ASP A N 1
ATOM 690 C CA . ASP A 1 87 ? -0.193 4.241 7.970 1.00 96.69 87 ASP A CA 1
ATOM 691 C C . ASP A 1 87 ? -1.077 3.797 6.808 1.00 96.69 87 ASP A C 1
ATOM 693 O O . ASP A 1 87 ? -1.336 4.515 5.836 1.00 96.69 87 ASP A O 1
ATOM 697 N N . LEU A 1 88 ? -1.543 2.549 6.902 1.00 97.25 88 LEU A N 1
ATOM 698 C CA . LEU A 1 88 ? -2.374 1.944 5.864 1.00 97.25 88 LEU A CA 1
ATOM 699 C C . LEU A 1 88 ? -3.758 2.590 5.814 1.00 97.25 88 LEU A C 1
ATOM 701 O O . LEU A 1 88 ? -4.366 2.662 4.739 1.00 97.25 88 LEU A O 1
ATOM 705 N N . PHE A 1 89 ? -4.252 3.056 6.960 1.00 95.94 89 PHE A N 1
ATOM 706 C CA . PHE A 1 89 ? -5.573 3.650 7.121 1.00 95.94 89 PHE A CA 1
ATOM 707 C C . PHE A 1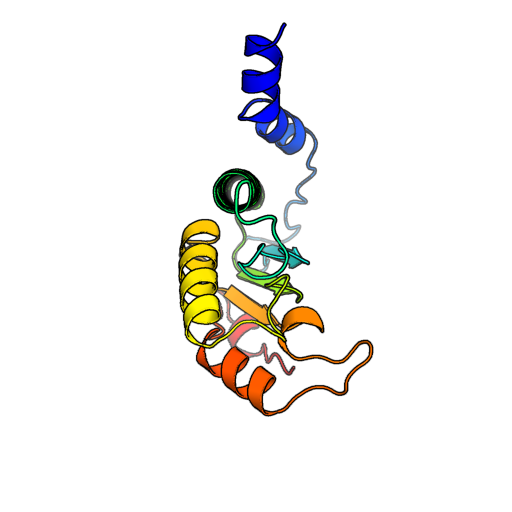 89 ? -5.490 5.052 7.717 1.00 95.94 89 PHE A C 1
ATOM 709 O O . PHE A 1 89 ? -4.726 5.282 8.639 1.00 95.94 89 PHE A O 1
ATOM 716 N N . ASP A 1 90 ? -6.344 5.956 7.238 1.00 94.19 90 ASP A N 1
ATOM 717 C CA . ASP A 1 90 ? -6.486 7.315 7.790 1.00 94.19 90 ASP A CA 1
ATOM 718 C C . ASP A 1 90 ? -7.252 7.328 9.130 1.00 94.19 90 ASP A C 1
ATOM 720 O O . ASP A 1 90 ? -7.002 8.129 10.017 1.00 94.19 90 ASP A O 1
ATOM 724 N N . GLU A 1 91 ? -8.187 6.389 9.307 1.00 92.75 91 GLU A N 1
ATOM 725 C CA . GLU A 1 91 ? -9.106 6.353 10.457 1.00 92.75 91 GLU A CA 1
ATOM 726 C C . GLU A 1 91 ? -8.975 5.045 11.259 1.00 92.75 91 GLU A C 1
ATOM 728 O O . GLU A 1 91 ? -9.943 4.555 11.853 1.00 92.75 91 GLU A O 1
ATOM 733 N N . GLY A 1 92 ? -7.795 4.415 11.240 1.00 91.75 92 GLY A N 1
ATOM 734 C CA . GLY A 1 92 ? -7.583 3.093 11.838 1.00 91.75 92 GLY A CA 1
ATOM 735 C C . GLY A 1 92 ? -7.916 3.044 13.333 1.00 91.75 92 GLY A C 1
ATOM 736 O O . GLY A 1 92 ? -8.485 2.052 13.804 1.00 91.75 92 GLY A O 1
ATOM 737 N N . LEU A 1 93 ? -7.645 4.123 14.069 1.00 94.19 93 LEU A N 1
ATOM 738 C CA . LEU A 1 93 ? -7.833 4.194 15.523 1.00 94.19 93 LEU A CA 1
ATOM 739 C C . LEU A 1 93 ? -9.298 4.331 15.962 1.00 94.19 93 LEU A C 1
ATOM 741 O O . LEU A 1 93 ? -9.677 3.836 17.024 1.00 94.19 93 LEU A O 1
ATOM 745 N N . GLU A 1 94 ? -10.128 4.990 15.157 1.00 92.69 94 GLU A N 1
ATOM 746 C CA . GLU A 1 94 ? -11.476 5.431 15.549 1.00 92.69 94 GLU A CA 1
ATOM 747 C C . GLU A 1 94 ? -12.616 4.774 14.757 1.00 92.69 94 GLU A C 1
ATOM 749 O O . GLU A 1 94 ? -13.789 4.863 15.145 1.00 92.69 94 GLU A O 1
ATOM 754 N N . ALA A 1 95 ? -12.295 4.085 13.659 1.00 91.75 95 ALA A N 1
ATOM 755 C CA . ALA A 1 95 ? -13.270 3.349 12.871 1.00 91.75 95 ALA A CA 1
ATOM 756 C C . ALA A 1 95 ? -13.901 2.199 13.680 1.00 91.75 95 ALA A C 1
ATOM 758 O O . ALA A 1 95 ? -13.229 1.428 14.371 1.00 91.75 95 ALA A O 1
ATOM 759 N N . SER A 1 96 ? -15.220 2.042 13.552 1.00 92.88 96 SER A N 1
ATOM 760 C CA . SER A 1 96 ? -15.934 0.879 14.088 1.00 92.88 96 SER A CA 1
ATOM 761 C C . SER A 1 96 ? -15.529 -0.402 13.358 1.00 92.88 96 SER A C 1
ATOM 763 O O . SER A 1 96 ? -15.097 -0.362 12.208 1.00 92.88 96 SER A O 1
ATOM 765 N N . ASP A 1 97 ? -15.768 -1.566 13.969 1.00 91.44 97 ASP A N 1
ATOM 766 C CA . ASP A 1 97 ? -15.452 -2.865 13.353 1.00 91.44 97 ASP A CA 1
ATOM 767 C C . ASP A 1 97 ? -16.028 -3.024 11.937 1.00 91.44 97 ASP A C 1
ATOM 769 O O . ASP A 1 97 ? -15.399 -3.622 11.067 1.00 91.44 97 ASP A O 1
ATOM 773 N N . THR A 1 98 ? -17.219 -2.470 11.685 1.00 94.31 98 THR A N 1
ATOM 774 C CA . THR A 1 98 ? -17.855 -2.540 10.361 1.00 94.31 98 THR A CA 1
ATOM 775 C C . THR A 1 98 ? -17.149 -1.637 9.348 1.00 94.31 98 THR A C 1
ATOM 777 O O . THR A 1 98 ? -16.874 -2.076 8.231 1.00 94.31 98 THR A O 1
ATOM 780 N N . GLU A 1 99 ? -16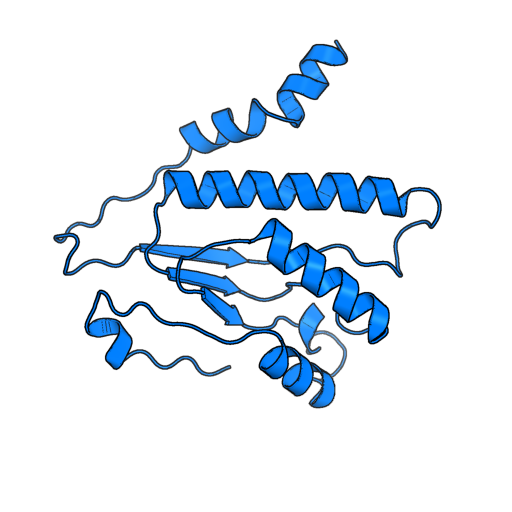.817 -0.403 9.737 1.00 94.94 99 GLU A N 1
ATOM 781 C CA . GLU A 1 99 ? -16.078 0.541 8.887 1.00 94.94 99 GLU A CA 1
ATOM 782 C C . GLU A 1 99 ? -14.683 -0.004 8.566 1.00 94.94 99 GLU A C 1
ATOM 784 O O . GLU A 1 99 ? -14.284 -0.011 7.404 1.00 94.94 99 GLU A O 1
ATOM 789 N N . VAL A 1 100 ? -13.999 -0.578 9.559 1.00 93.50 100 VAL A N 1
ATOM 790 C CA . VAL A 1 100 ? -12.711 -1.262 9.387 1.00 93.50 100 VAL A CA 1
ATOM 791 C C . VAL A 1 100 ? -12.824 -2.384 8.354 1.00 93.50 100 VAL A C 1
ATOM 793 O O . VAL A 1 100 ? -12.022 -2.437 7.424 1.00 93.50 100 VAL A O 1
ATOM 796 N N . GLN A 1 101 ? -13.837 -3.254 8.442 1.00 95.31 101 GLN A N 1
ATOM 797 C CA . GLN A 1 101 ? -14.030 -4.320 7.448 1.00 95.31 101 GLN A CA 1
ATOM 798 C C . GLN A 1 101 ? -14.251 -3.777 6.030 1.00 95.31 101 GLN A C 1
ATOM 800 O O . GLN A 1 101 ? -13.704 -4.321 5.067 1.00 95.31 101 GLN A O 1
ATOM 805 N N . TRP A 1 102 ? -15.021 -2.700 5.873 1.00 96.31 102 TRP A N 1
ATOM 806 C CA . TRP A 1 102 ? -15.208 -2.066 4.566 1.00 96.31 102 TRP A CA 1
ATOM 807 C C . TRP A 1 102 ? -13.913 -1.460 4.024 1.00 96.31 102 TRP A C 1
ATOM 809 O O . TRP A 1 102 ? -13.599 -1.653 2.846 1.00 96.31 102 TRP A O 1
ATOM 819 N N . THR A 1 103 ? -13.146 -0.778 4.873 1.00 96.25 103 THR A N 1
ATOM 820 C CA . THR A 1 103 ? -11.855 -0.184 4.507 1.00 96.25 103 THR A CA 1
ATOM 821 C C . THR A 1 103 ? -10.835 -1.260 4.128 1.00 96.25 103 THR A C 1
ATOM 823 O O . THR A 1 103 ? -10.185 -1.133 3.095 1.00 96.25 103 THR A O 1
ATOM 826 N N . ILE A 1 104 ? -10.772 -2.384 4.849 1.00 96.06 104 ILE A N 1
ATOM 827 C CA . ILE A 1 104 ? -9.902 -3.525 4.505 1.00 96.06 104 ILE A CA 1
ATOM 828 C C . ILE A 1 104 ? -10.267 -4.122 3.145 1.00 96.06 104 ILE A C 1
ATOM 830 O O . ILE A 1 104 ? -9.382 -4.439 2.350 1.00 96.06 104 ILE A O 1
ATOM 834 N N . ASN A 1 105 ? -11.559 -4.294 2.857 1.00 97.19 105 ASN A N 1
ATOM 835 C CA . ASN A 1 105 ? -11.995 -4.835 1.568 1.00 97.19 105 ASN A CA 1
ATOM 836 C C . ASN A 1 105 ? -11.589 -3.915 0.410 1.00 97.19 105 ASN A C 1
ATOM 838 O O . ASN A 1 105 ? -11.157 -4.404 -0.634 1.00 97.19 105 ASN A O 1
ATOM 842 N N . ARG A 1 106 ? -11.679 -2.594 0.608 1.00 97.88 106 ARG A N 1
ATOM 843 C CA . ARG A 1 106 ? -11.181 -1.601 -0.355 1.00 97.88 106 ARG A CA 1
ATOM 844 C C . ARG A 1 106 ? -9.667 -1.680 -0.498 1.00 97.88 106 ARG A C 1
ATOM 846 O O . ARG A 1 106 ? -9.191 -1.815 -1.618 1.00 97.88 106 ARG A O 1
ATOM 853 N N . PHE A 1 107 ? -8.928 -1.701 0.610 1.00 98.19 107 PHE A N 1
ATOM 854 C CA . PHE A 1 107 ? -7.471 -1.836 0.608 1.00 98.19 107 PHE A CA 1
ATOM 855 C C . PHE A 1 107 ? -7.019 -3.056 -0.207 1.00 98.19 107 PHE A C 1
ATOM 857 O O . PHE A 1 107 ? -6.211 -2.932 -1.124 1.00 98.19 107 PHE A O 1
ATOM 864 N N . LYS A 1 108 ? -7.611 -4.229 0.056 1.00 96.88 108 LYS A N 1
ATOM 865 C CA . LYS A 1 108 ? -7.296 -5.472 -0.665 1.00 96.88 108 LYS A CA 1
ATOM 866 C C . LYS A 1 108 ? -7.635 -5.404 -2.154 1.00 96.88 108 LYS A C 1
ATOM 868 O O . LYS A 1 108 ? -6.936 -6.018 -2.946 1.00 96.88 108 LYS A O 1
ATOM 873 N N . ALA A 1 109 ? -8.680 -4.671 -2.540 1.00 98.12 109 ALA A N 1
ATOM 874 C CA . ALA A 1 109 ? -9.029 -4.472 -3.946 1.00 98.12 109 ALA A CA 1
ATOM 875 C C . ALA A 1 109 ? -8.091 -3.477 -4.658 1.00 98.12 109 ALA A C 1
ATOM 877 O O . ALA A 1 109 ? -7.778 -3.662 -5.831 1.00 98.12 109 ALA A O 1
ATOM 878 N N . ILE A 1 110 ? -7.644 -2.429 -3.959 1.00 98.44 110 ILE A N 1
ATOM 879 C CA . ILE A 1 110 ? -6.729 -1.402 -4.483 1.00 98.44 110 ILE A CA 1
ATOM 880 C C . ILE A 1 110 ? -5.337 -1.989 -4.720 1.00 98.44 110 ILE A C 1
ATOM 882 O O . ILE A 1 110 ? -4.745 -1.758 -5.776 1.00 98.44 110 ILE A O 1
ATOM 886 N N . PHE A 1 111 ? -4.845 -2.755 -3.746 1.00 98.00 111 PHE A N 1
ATOM 887 C CA . PHE A 1 111 ? -3.502 -3.327 -3.715 1.00 98.00 111 PHE A CA 1
ATOM 888 C C . PHE A 1 111 ? -3.480 -4.824 -4.073 1.00 98.00 111 PHE A C 1
ATOM 890 O O . PHE A 1 111 ? -2.596 -5.555 -3.624 1.00 98.00 111 PHE A O 1
ATOM 897 N N . ASP A 1 112 ? -4.444 -5.295 -4.874 1.00 96.31 112 ASP A N 1
ATOM 898 C CA . ASP A 1 112 ? -4.529 -6.703 -5.277 1.00 96.31 112 ASP A CA 1
ATOM 899 C C . ASP A 1 112 ? -3.282 -7.125 -6.067 1.00 96.31 112 ASP A C 1
ATOM 901 O O . ASP A 1 112 ? -2.953 -6.576 -7.124 1.00 96.31 112 ASP A O 1
ATOM 905 N N . THR A 1 113 ? -2.560 -8.109 -5.538 1.00 96.25 113 THR A N 1
ATOM 906 C CA . THR A 1 113 ? -1.317 -8.606 -6.121 1.00 96.25 113 THR A CA 1
ATOM 907 C C . THR A 1 113 ? -1.053 -10.045 -5.702 1.00 96.25 113 THR A C 1
ATOM 909 O O . THR A 1 113 ? -1.456 -10.502 -4.635 1.00 96.25 113 THR A O 1
ATOM 912 N N . LYS A 1 114 ? -0.333 -10.772 -6.560 1.00 95.69 114 LYS A N 1
ATOM 913 C CA . LYS A 1 114 ? 0.186 -12.118 -6.265 1.00 95.69 114 LYS A CA 1
ATOM 914 C C . LYS A 1 114 ? 1.623 -12.093 -5.745 1.00 95.69 114 LYS A C 1
ATOM 916 O O . LYS A 1 114 ? 2.166 -13.149 -5.429 1.00 95.69 114 LYS A O 1
ATOM 921 N N . ILE A 1 115 ? 2.249 -10.918 -5.737 1.00 96.19 115 ILE A N 1
ATOM 922 C CA . ILE A 1 115 ? 3.606 -10.731 -5.230 1.00 96.19 115 ILE A CA 1
ATOM 923 C C . ILE A 1 115 ? 3.547 -10.871 -3.704 1.00 96.19 115 ILE A C 1
ATOM 925 O O . ILE A 1 115 ? 2.624 -10.325 -3.102 1.00 96.19 115 ILE A O 1
ATOM 929 N N . PRO A 1 116 ? 4.476 -11.611 -3.077 1.00 95.00 116 PRO A N 1
ATOM 930 C CA . PRO A 1 116 ? 4.554 -11.696 -1.627 1.00 95.00 116 PRO A CA 1
ATOM 931 C C . PRO A 1 116 ? 4.643 -10.310 -0.987 1.00 95.00 116 PRO A C 1
ATOM 933 O O . PRO A 1 116 ? 5.377 -9.437 -1.459 1.00 95.00 116 PRO A O 1
ATOM 936 N N . THR A 1 117 ? 3.893 -10.137 0.093 1.00 96.00 117 THR A N 1
ATOM 937 C CA . THR A 1 117 ? 3.707 -8.850 0.756 1.00 96.00 117 THR A CA 1
ATOM 938 C C . THR A 1 117 ? 3.946 -8.966 2.251 1.00 96.00 117 THR A C 1
ATOM 940 O O . THR A 1 117 ? 3.476 -9.912 2.891 1.00 96.00 117 THR A O 1
ATOM 943 N N . ILE A 1 118 ? 4.633 -7.969 2.795 1.00 95.50 118 ILE A N 1
ATOM 944 C CA . ILE A 1 118 ? 4.770 -7.715 4.226 1.00 95.50 118 ILE A CA 1
ATOM 945 C C . ILE A 1 118 ? 4.046 -6.416 4.560 1.00 95.50 118 ILE A C 1
ATOM 947 O O . ILE A 1 118 ? 4.105 -5.455 3.794 1.00 95.50 118 ILE A O 1
ATOM 951 N N . TYR A 1 119 ? 3.400 -6.399 5.714 1.00 96.19 119 TYR A N 1
ATOM 952 C CA . TYR A 1 119 ? 2.743 -5.245 6.296 1.00 96.19 119 TYR A CA 1
ATOM 953 C C . TYR A 1 119 ? 3.408 -4.933 7.631 1.00 96.19 119 TYR A C 1
ATOM 955 O O . TYR A 1 119 ? 3.681 -5.837 8.421 1.00 96.19 119 TYR A O 1
ATOM 963 N N . ILE A 1 120 ? 3.680 -3.654 7.837 1.00 95.69 120 ILE A N 1
ATOM 964 C CA . ILE A 1 120 ? 4.142 -3.070 9.092 1.00 95.69 120 ILE A CA 1
ATOM 965 C C . ILE A 1 120 ? 3.126 -1.981 9.420 1.00 95.69 120 ILE A C 1
ATOM 967 O O . ILE A 1 120 ? 2.722 -1.254 8.506 1.00 95.69 120 ILE A O 1
ATOM 971 N N . SER A 1 121 ? 2.674 -1.905 10.667 1.00 95.94 121 SER A N 1
ATOM 972 C CA . SER A 1 121 ? 1.710 -0.896 11.096 1.00 95.94 121 SER A CA 1
ATOM 973 C C . SER A 1 121 ? 2.389 0.447 11.363 1.00 95.94 121 SER A C 1
ATOM 975 O O . SER A 1 121 ? 3.571 0.513 11.711 1.00 95.94 121 SER A O 1
ATOM 977 N N . GLY A 1 122 ? 1.642 1.526 11.135 1.00 96.25 122 GLY A N 1
ATOM 978 C CA . GLY A 1 122 ? 2.012 2.872 11.564 1.00 96.25 122 GLY A CA 1
ATOM 979 C C . GLY A 1 122 ? 1.179 3.325 12.757 1.00 96.25 122 GLY A C 1
ATOM 980 O O . GLY A 1 122 ? 0.326 2.591 13.272 1.00 96.25 122 GLY A O 1
ATOM 981 N N . ASP A 1 123 ? 1.404 4.554 13.201 1.00 96.12 123 ASP A N 1
ATOM 982 C CA . ASP A 1 123 ? 0.663 5.136 14.313 1.00 96.12 123 ASP A CA 1
ATOM 983 C C . ASP A 1 123 ? -0.825 5.308 13.991 1.00 96.12 123 ASP A C 1
ATOM 985 O O . ASP A 1 123 ? -1.649 5.067 14.870 1.00 96.12 123 ASP A O 1
ATOM 989 N N . ASN A 1 124 ? -1.212 5.555 12.736 1.00 95.44 124 ASN A N 1
ATOM 990 C CA . ASN A 1 124 ? -2.636 5.613 12.376 1.00 95.44 124 ASN A CA 1
ATOM 991 C C . ASN A 1 124 ? -3.335 4.238 12.388 1.00 95.44 124 ASN A C 1
ATOM 993 O O . ASN A 1 124 ? -4.568 4.147 12.425 1.00 95.44 124 ASN A O 1
ATOM 997 N N . ASP A 1 125 ? -2.564 3.150 12.407 1.00 96.06 125 ASP A N 1
ATOM 998 C CA . ASP A 1 125 ? -3.084 1.785 12.425 1.00 96.06 125 ASP A CA 1
ATOM 999 C C . ASP A 1 125 ? -3.240 1.232 13.854 1.00 96.06 125 ASP A C 1
ATOM 1001 O O . ASP A 1 125 ? -4.220 0.526 14.137 1.00 96.06 125 ASP A O 1
ATOM 1005 N N . VAL A 1 126 ? -2.280 1.530 14.746 1.00 96.38 126 VAL A N 1
ATOM 1006 C CA . VAL A 1 126 ? -2.191 0.939 16.102 1.00 96.38 126 VAL A CA 1
ATOM 1007 C C . VAL A 1 126 ? -1.970 1.937 17.245 1.00 96.38 126 VAL A C 1
ATOM 1009 O O . VAL A 1 126 ? -2.012 1.545 18.416 1.00 96.38 126 VAL A O 1
ATOM 1012 N N . GLY A 1 127 ? -1.786 3.211 16.929 1.00 94.81 127 GLY A N 1
ATOM 1013 C CA . GLY A 1 127 ? -1.439 4.297 17.837 1.00 94.81 127 GLY A CA 1
ATOM 1014 C C . GLY A 1 127 ? 0.070 4.448 18.018 1.00 94.81 127 GLY A C 1
ATOM 1015 O O . GLY A 1 127 ? 0.847 3.608 17.568 1.00 94.81 127 GLY A O 1
ATOM 1016 N N . GLY A 1 128 ? 0.500 5.488 18.727 1.00 93.88 128 GLY A N 1
ATOM 1017 C CA . GLY A 1 128 ? 1.918 5.712 19.042 1.00 93.88 128 GLY A CA 1
ATOM 1018 C C . GLY A 1 128 ? 2.441 7.116 18.749 1.00 93.88 128 GLY A C 1
ATOM 1019 O O . GLY A 1 128 ? 3.602 7.383 19.063 1.00 93.88 128 GLY A O 1
ATOM 1020 N N . GLU A 1 129 ? 1.613 8.012 18.203 1.00 90.44 129 GLU A N 1
ATOM 1021 C CA . GLU A 1 129 ? 1.956 9.431 18.047 1.00 90.44 129 GLU A CA 1
ATOM 1022 C C . GLU A 1 129 ? 1.644 10.216 19.334 1.00 90.44 129 GLU A C 1
ATOM 1024 O O . GLU A 1 129 ? 2.551 10.706 20.016 1.00 90.44 129 GLU A O 1
ATOM 1029 N N . VAL A 1 130 ? 0.357 10.309 19.696 1.00 91.12 130 VAL A N 1
ATOM 1030 C CA . VAL A 1 130 ? -0.125 11.026 20.892 1.00 91.12 130 VAL A CA 1
ATOM 1031 C C . VAL A 1 130 ? -0.603 10.046 21.962 1.00 91.12 130 VAL A C 1
ATOM 1033 O O . VAL A 1 130 ? -0.234 10.155 23.136 1.00 91.12 130 VAL A O 1
ATOM 1036 N N . GLU A 1 131 ? -1.436 9.086 21.571 1.00 90.56 131 GLU A N 1
ATOM 1037 C CA . GLU A 1 131 ? -1.844 7.949 22.389 1.00 90.56 131 GLU A CA 1
ATOM 1038 C C . GLU A 1 131 ? -0.775 6.844 22.390 1.00 90.56 131 GLU A C 1
ATOM 1040 O O . GLU A 1 131 ? -0.014 6.695 21.436 1.00 90.56 131 GLU A O 1
ATOM 1045 N N . PRO A 1 132 ? -0.682 6.043 23.465 1.00 94.69 132 PRO A N 1
ATOM 1046 C CA . PRO A 1 132 ? 0.191 4.879 23.458 1.00 94.69 132 PRO A CA 1
ATOM 1047 C C . PRO A 1 132 ? -0.289 3.841 22.438 1.00 94.69 132 PRO A C 1
ATOM 1049 O O . PRO A 1 132 ? -1.491 3.711 22.203 1.00 94.69 132 PRO A O 1
ATOM 1052 N N . VAL A 1 133 ? 0.645 3.029 21.932 1.00 96.19 133 VAL A N 1
ATOM 1053 C CA . VAL A 1 133 ? 0.333 1.843 21.119 1.00 96.19 133 VAL A CA 1
ATOM 1054 C C . VAL A 1 133 ? -0.719 0.986 21.828 1.00 96.19 133 VAL A C 1
ATOM 1056 O O . VAL A 1 133 ? -0.568 0.609 22.998 1.00 96.19 133 VAL A O 1
ATOM 1059 N N . GLN A 1 134 ? -1.799 0.673 21.118 1.00 95.69 134 GLN A N 1
ATOM 1060 C CA . GLN A 1 134 ? -2.959 -0.013 21.669 1.00 95.69 134 GLN A CA 1
ATOM 1061 C C . GLN A 1 134 ? -2.925 -1.499 21.317 1.00 95.69 134 GLN A C 1
ATOM 1063 O O . GLN A 1 134 ? -3.117 -1.890 20.168 1.00 95.69 134 GLN A O 1
ATOM 1068 N N . SER A 1 135 ? -2.797 -2.355 22.334 1.00 95.44 135 SER A N 1
ATOM 1069 C CA . SER A 1 135 ? -2.698 -3.813 22.155 1.00 95.44 135 SER A CA 1
ATOM 1070 C C . SER A 1 135 ? -3.862 -4.433 21.374 1.00 95.44 135 SER A C 1
ATOM 1072 O O . SER A 1 135 ? -3.668 -5.394 20.631 1.00 95.44 135 SER A O 1
ATOM 1074 N N . LEU A 1 136 ? -5.071 -3.880 21.516 1.00 95.19 136 LEU A N 1
ATOM 1075 C CA . LEU A 1 136 ? -6.243 -4.311 20.755 1.00 95.19 136 LEU A CA 1
ATOM 1076 C C . LEU A 1 136 ? -6.075 -4.052 19.252 1.00 95.19 136 LEU A C 1
ATOM 1078 O O . LEU A 1 136 ? -6.450 -4.898 18.441 1.00 95.19 136 LEU A O 1
ATOM 1082 N N . LEU A 1 137 ? -5.530 -2.891 18.888 1.00 95.38 137 LEU A N 1
ATOM 1083 C CA . LEU A 1 137 ? -5.359 -2.489 17.497 1.00 95.38 137 LEU A CA 1
ATOM 1084 C C . LEU A 1 137 ? -4.209 -3.260 16.849 1.00 95.38 137 LEU A C 1
ATOM 1086 O O . LEU A 1 137 ? -4.397 -3.771 15.747 1.00 95.38 137 LEU A O 1
ATOM 1090 N N . THR A 1 138 ? -3.103 -3.474 17.568 1.00 95.56 138 THR A N 1
ATOM 1091 C CA . THR A 1 138 ? -2.006 -4.356 17.133 1.00 95.56 138 THR A CA 1
ATOM 1092 C C . THR A 1 138 ? -2.512 -5.775 16.861 1.00 95.56 138 THR A C 1
ATOM 1094 O O . THR A 1 138 ? -2.355 -6.296 15.761 1.00 95.56 138 THR A O 1
ATOM 1097 N N . ALA A 1 139 ? -3.250 -6.375 17.804 1.00 95.31 139 ALA A N 1
ATOM 1098 C CA . ALA A 1 139 ? -3.800 -7.721 17.619 1.00 95.31 139 ALA A CA 1
ATOM 1099 C C . ALA A 1 139 ? -4.803 -7.805 16.451 1.00 95.31 139 ALA A C 1
ATOM 1101 O O . ALA A 1 139 ? -4.941 -8.845 15.799 1.00 95.31 139 ALA A O 1
ATOM 1102 N N . ARG A 1 140 ? -5.539 -6.719 16.186 1.00 94.75 140 ARG A N 1
ATOM 1103 C CA . ARG A 1 140 ? -6.435 -6.618 15.030 1.00 94.75 140 ARG A CA 1
ATOM 1104 C C . ARG A 1 140 ? -5.632 -6.541 13.730 1.00 94.75 140 ARG A C 1
ATOM 1106 O O . ARG A 1 140 ? -5.985 -7.257 12.794 1.00 94.75 140 ARG A O 1
ATOM 1113 N N . PHE A 1 141 ? -4.579 -5.726 13.683 1.00 95.44 141 PHE A N 1
ATOM 1114 C CA . PHE A 1 141 ? -3.684 -5.583 12.534 1.00 95.44 141 PHE A CA 1
ATOM 1115 C C . PHE A 1 141 ? -3.058 -6.931 12.149 1.00 95.44 141 PHE A C 1
ATOM 1117 O O . PHE A 1 141 ? -3.274 -7.392 11.026 1.00 95.44 141 PHE A O 1
ATOM 1124 N N . ASP A 1 142 ? -2.457 -7.635 13.116 1.00 93.56 142 ASP A N 1
ATOM 1125 C CA . ASP A 1 142 ? -1.860 -8.971 12.939 1.00 93.56 142 ASP A CA 1
ATOM 1126 C C . ASP A 1 142 ? -2.845 -9.993 12.357 1.00 93.56 142 ASP A C 1
ATOM 1128 O O . ASP A 1 142 ? -2.501 -10.862 11.551 1.00 93.56 142 ASP A O 1
ATOM 1132 N N . LYS A 1 143 ? -4.115 -9.903 12.768 1.00 94.38 143 LYS A N 1
ATOM 1133 C CA . LYS A 1 143 ? -5.173 -10.797 12.289 1.00 94.38 143 LYS A CA 1
ATOM 1134 C C . LYS A 1 143 ? -5.592 -10.489 10.849 1.00 94.38 143 LYS A C 1
ATOM 1136 O O . LYS A 1 143 ? -6.039 -11.392 10.139 1.00 94.38 143 LYS A O 1
ATOM 1141 N N . ILE A 1 144 ? -5.532 -9.226 10.433 1.00 93.81 144 ILE A N 1
ATOM 1142 C CA . ILE A 1 144 ? -5.977 -8.775 9.107 1.00 93.81 144 ILE A CA 1
ATOM 1143 C C . ILE A 1 144 ? -4.887 -8.994 8.060 1.00 93.81 144 ILE A C 1
ATOM 1145 O O . ILE A 1 144 ? -5.193 -9.427 6.939 1.00 93.81 144 ILE A O 1
ATOM 1149 N N . PHE A 1 145 ? -3.648 -8.669 8.424 1.00 94.38 145 PHE A N 1
ATOM 1150 C CA . PHE A 1 145 ? -2.508 -8.582 7.529 1.00 94.38 145 PHE A CA 1
ATOM 1151 C C . PHE A 1 145 ? -1.516 -9.700 7.818 1.00 94.38 145 PHE A C 1
ATOM 1153 O O . PHE A 1 145 ? -0.705 -9.645 8.733 1.00 94.38 145 PHE A O 1
ATOM 1160 N N . THR A 1 146 ? -1.584 -10.753 7.007 1.00 92.25 146 THR A N 1
ATOM 1161 C CA . THR A 1 146 ? -0.641 -11.867 7.097 1.00 92.25 146 THR A CA 1
ATOM 1162 C C . THR A 1 146 ? 0.544 -11.627 6.172 1.00 92.25 146 THR A C 1
ATOM 1164 O O . THR A 1 146 ? 0.377 -11.522 4.955 1.00 92.25 146 THR A O 1
ATOM 1167 N N . ASN A 1 147 ? 1.741 -11.602 6.752 1.00 92.69 147 ASN A N 1
ATOM 1168 C CA . ASN A 1 147 ? 2.988 -11.477 6.008 1.00 92.69 147 ASN A CA 1
ATOM 1169 C C . ASN A 1 147 ? 3.277 -12.737 5.185 1.00 92.69 147 ASN A C 1
ATOM 1171 O O . ASN A 1 147 ? 3.092 -13.869 5.639 1.00 92.69 147 ASN A O 1
ATOM 1175 N N . SER A 1 148 ? 3.765 -12.533 3.966 1.00 91.75 148 SER A N 1
ATOM 1176 C CA . SER A 1 148 ? 4.190 -13.590 3.052 1.00 91.75 148 SER A CA 1
ATOM 1177 C C . SER A 1 148 ? 5.564 -13.267 2.479 1.00 91.75 148 SER A C 1
ATOM 1179 O O . SER A 1 148 ? 5.884 -12.115 2.198 1.00 91.75 148 SER A O 1
ATOM 1181 N N . PHE A 1 149 ? 6.382 -14.302 2.303 1.00 88.69 149 PHE A N 1
ATOM 1182 C CA . PHE A 1 149 ? 7.762 -14.174 1.845 1.00 88.69 149 PHE A CA 1
ATOM 1183 C C . PHE A 1 149 ? 7.955 -14.917 0.519 1.00 88.69 149 PHE A C 1
ATOM 1185 O O . PHE A 1 149 ? 7.344 -15.974 0.322 1.00 88.69 149 PHE A O 1
ATOM 1192 N N . PRO A 1 150 ? 8.802 -14.415 -0.396 1.00 86.00 150 PRO A N 1
ATOM 1193 C CA . PRO A 1 150 ? 9.097 -15.124 -1.633 1.00 86.00 150 PRO A CA 1
ATOM 1194 C C . PRO A 1 150 ? 9.811 -16.452 -1.383 1.00 8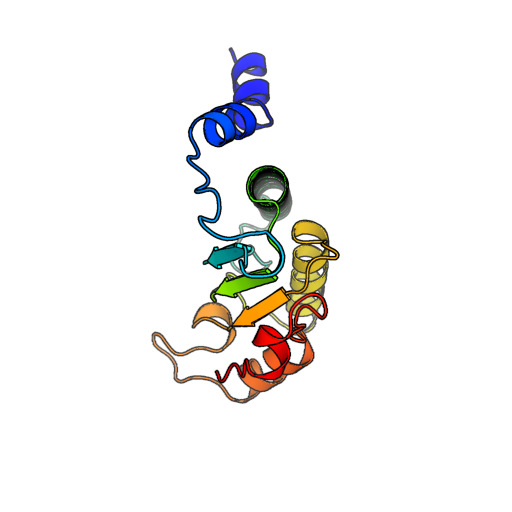6.00 150 PRO A C 1
ATOM 1196 O O . PRO A 1 150 ? 10.728 -16.553 -0.574 1.00 86.00 150 PRO A O 1
ATOM 1199 N N . SER A 1 151 ? 9.411 -17.482 -2.127 1.00 81.06 151 SER A N 1
ATOM 1200 C CA . SER A 1 151 ? 10.057 -18.802 -2.122 1.00 81.06 151 SER A CA 1
ATOM 1201 C C . SER A 1 151 ? 11.137 -18.950 -3.197 1.00 81.06 151 SER A C 1
ATOM 1203 O O . SER A 1 151 ? 11.825 -19.967 -3.243 1.00 81.06 151 SER A O 1
ATOM 1205 N N . SER A 1 152 ? 11.279 -17.945 -4.064 1.00 72.12 152 SER A N 1
ATOM 1206 C CA . SER A 1 152 ? 12.186 -17.935 -5.214 1.00 72.12 152 SER A CA 1
ATOM 1207 C C . SER A 1 152 ? 13.659 -17.780 -4.841 1.00 72.12 152 SER A C 1
ATOM 1209 O O . SER A 1 152 ? 14.516 -18.078 -5.669 1.00 72.12 152 SER A O 1
ATOM 1211 N N . ASN A 1 153 ? 13.967 -17.323 -3.622 1.00 73.69 153 ASN A N 1
ATOM 1212 C CA . ASN A 1 153 ? 15.335 -17.071 -3.182 1.00 73.69 153 ASN A CA 1
ATOM 1213 C C . ASN A 1 153 ? 15.561 -17.565 -1.747 1.00 73.69 153 ASN A C 1
ATOM 1215 O O . ASN A 1 153 ? 14.773 -17.277 -0.845 1.00 73.69 153 ASN A O 1
ATOM 1219 N N . ASP A 1 154 ? 16.670 -18.273 -1.523 1.00 77.62 154 ASP A N 1
ATOM 1220 C CA . ASP A 1 154 ? 17.042 -18.805 -0.211 1.00 77.62 154 ASP A CA 1
ATOM 1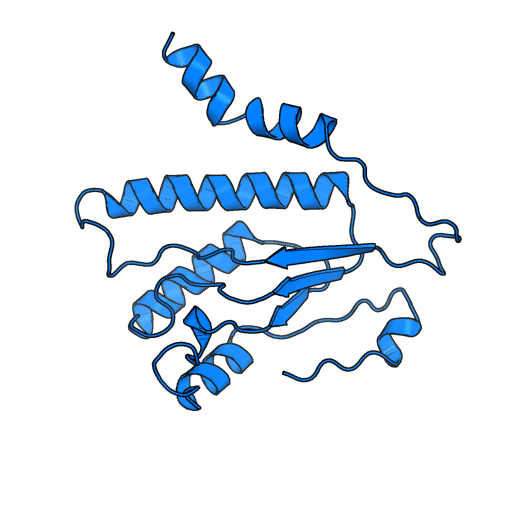221 C C . ASP A 1 154 ? 17.288 -17.713 0.840 1.00 77.62 154 ASP A C 1
ATOM 1223 O O . ASP A 1 154 ? 17.129 -17.987 2.030 1.00 77.62 154 ASP A O 1
ATOM 1227 N N . ILE A 1 155 ? 17.591 -16.471 0.432 1.00 75.88 155 ILE A N 1
ATOM 1228 C CA . ILE A 1 155 ? 17.749 -15.337 1.358 1.00 75.88 155 ILE A CA 1
ATOM 1229 C C . ILE A 1 155 ? 16.506 -15.139 2.241 1.00 75.88 155 ILE A C 1
ATOM 1231 O O . ILE A 1 155 ? 16.619 -14.798 3.420 1.00 75.88 155 ILE A O 1
ATOM 1235 N N . PHE A 1 156 ? 15.317 -15.450 1.717 1.00 75.50 156 PHE A N 1
ATOM 1236 C CA . PHE A 1 156 ? 14.060 -15.323 2.449 1.00 75.50 156 PHE A CA 1
ATOM 1237 C C . PHE A 1 156 ? 13.843 -16.392 3.505 1.00 75.50 156 PHE A C 1
ATOM 1239 O O . PHE A 1 156 ? 13.095 -16.161 4.448 1.00 75.50 156 PHE A O 1
ATOM 1246 N N . LYS A 1 157 ? 14.539 -17.529 3.416 1.00 72.88 157 LYS A N 1
ATOM 1247 C CA . LYS A 1 157 ? 14.521 -18.535 4.487 1.00 72.88 157 LYS A CA 1
ATOM 1248 C C . LYS A 1 157 ? 15.229 -18.036 5.748 1.00 72.88 157 LYS A C 1
ATOM 1250 O O . LYS A 1 157 ? 15.000 -18.582 6.821 1.00 72.88 157 LYS A O 1
ATOM 1255 N N . SER A 1 158 ? 16.091 -17.027 5.611 1.00 71.94 158 SER A N 1
ATOM 1256 C CA . SER A 1 158 ? 16.820 -16.400 6.718 1.00 71.94 158 SER A CA 1
ATOM 1257 C C . SER A 1 158 ? 16.268 -15.038 7.140 1.00 71.94 158 SER A C 1
ATOM 1259 O O . SER A 1 158 ? 16.750 -14.476 8.120 1.00 71.94 158 SER A O 1
ATOM 1261 N N . LEU A 1 159 ? 15.284 -14.497 6.415 1.00 70.75 159 LEU A N 1
ATOM 1262 C CA . LEU A 1 159 ? 14.701 -13.201 6.736 1.00 70.75 159 LEU A CA 1
ATOM 1263 C C . LEU A 1 159 ? 13.636 -13.371 7.825 1.00 70.75 159 LEU A C 1
ATOM 1265 O O . LEU A 1 159 ? 12.678 -14.121 7.660 1.00 70.75 159 LEU A O 1
ATOM 1269 N N . SER A 1 160 ? 13.794 -12.639 8.921 1.00 68.31 160 SER A N 1
ATOM 1270 C CA . SER A 1 160 ? 12.772 -12.475 9.952 1.00 68.31 160 SER A CA 1
ATOM 1271 C C . SER A 1 160 ? 12.450 -10.998 10.086 1.00 68.31 160 SER A C 1
ATOM 1273 O O . SER A 1 160 ? 13.367 -10.180 10.143 1.00 68.31 160 SER A O 1
ATOM 1275 N N . ILE A 1 161 ? 11.168 -10.670 10.160 1.00 70.19 161 ILE A N 1
ATOM 1276 C CA . ILE A 1 161 ? 10.700 -9.305 10.388 1.00 70.19 161 ILE A CA 1
ATOM 1277 C C . ILE A 1 161 ? 10.004 -9.305 11.736 1.00 70.19 161 ILE A C 1
ATOM 1279 O O . ILE A 1 161 ? 9.154 -10.156 11.994 1.00 70.19 161 ILE A O 1
ATOM 1283 N N . THR A 1 162 ? 10.435 -8.392 12.594 1.00 64.81 162 THR A N 1
ATOM 1284 C CA . THR A 1 162 ? 9.834 -8.129 13.894 1.00 64.81 162 THR A CA 1
ATOM 1285 C C . THR A 1 162 ? 9.308 -6.713 13.863 1.00 64.81 162 THR A C 1
ATOM 1287 O O . THR A 1 162 ? 10.039 -5.806 13.461 1.00 64.81 162 THR A O 1
ATOM 1290 N N . GLU A 1 163 ? 8.062 -6.567 14.272 1.00 60.69 163 GLU A N 1
ATOM 1291 C CA . GLU A 1 163 ? 7.436 -5.288 14.567 1.00 60.69 163 GLU A CA 1
ATOM 1292 C C . GLU A 1 163 ? 7.652 -4.929 16.040 1.00 60.69 163 GLU A C 1
ATOM 1294 O O . GLU A 1 163 ? 7.597 -5.860 16.883 1.00 60.69 163 GLU A O 1
#

Sequence (163 aa):
ALVVFIIWGESLSYYHSRLSWHVPQPALDKERSLGILIVADPQLVGFKNENHMLGPLTRWDCDRFLSKGFAHAVSVTNPDLIIFLGDLFDEGLEASDTEVQWTINRFKAIFDTKIPTIYISGDNDVGGEVEPVQSLLTARFDKIFTNSFPSSNDIFKSLSITE

Radius of gyration: 17.79 Å; Cα contacts (8 Å, |Δi|>4): 202; chains: 1; bounding box: 47×42×45 Å

Secondary structure (DSSP, 8-state):
-HHHHHHIIIIIHHHHHHHH---PPPSS-TTS---EEEEE---B--SSSS-TTTHHHHHHHHHHHHHHHHHHHHHHH--SEEEEES--BSSTTT--HHHHHHHHHHHHHHT--SS-EEEE--HHHH--SSSPP-HHHHHHHHHH------SS-GGGGS-----

Organism: Teladorsagia circumcincta (NCBI:txid45464)

InterPro domains:
  IPR004843 Calcineurin-like, phosphoesterase domain [PF00149] (36-159)
  IPR029052 Metallo-dependent phosphatase-like [G3DSA:3.60.21.10] (34-161)
  IPR029052 Metallo-dependent phosphatase-like [SSF56300] (34-131)
  IPR033308 PGAP5/Cdc1/Ted1 [PTHR13315] (2-148)

Mean predicted aligned error: 4.92 Å

Solvent-accessible surface area (backbone atoms only — not comparable to full-atom values): 9580 Å² total; per-residue (Å²): 110,68,69,59,51,48,50,34,72,78,47,50,48,61,59,54,53,56,73,70,59,84,75,82,76,69,94,53,57,78,85,77,45,81,42,74,42,77,48,61,58,68,42,43,69,67,80,80,88,48,56,83,90,49,33,69,57,53,43,55,50,53,48,50,52,52,24,51,52,51,53,50,49,48,73,70,64,63,45,56,32,37,36,38,54,16,21,59,25,60,40,45,80,76,51,49,76,67,55,45,53,53,48,50,55,49,50,52,65,44,68,65,69,90,58,28,34,37,73,45,82,24,42,39,35,25,36,53,80,88,55,70,64,35,69,71,38,45,56,49,46,59,72,72,54,72,68,44,74,49,85,88,40,74,69,49,82,73,63,80,88,83,133

Nearest PDB structures (foldseek):
  7dy1-assembly1_E  TM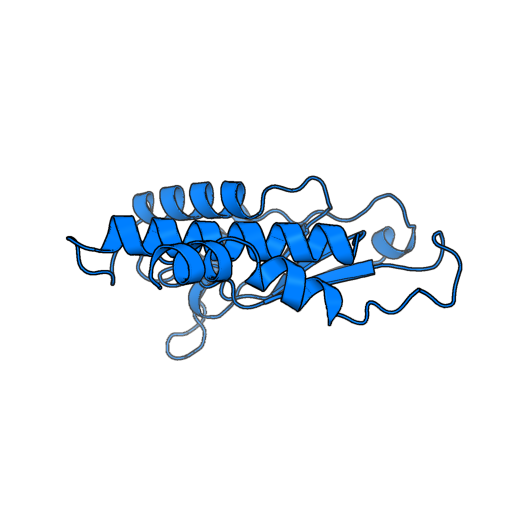=4.186E-01  e=2.761E-01  Thermosynechococcus vestitus BP-1
  7dy1-assembly1_A  TM=4.311E-01  e=4.032E-01  Thermosynechococcus vestitus BP-1
  7dy1-assembly1_F  TM=4.149E-01  e=6.677E-01  Thermosynechococcus vestitus BP-1
  3k0e-assembly1_C  TM=5.152E-01  e=1.615E+00  Synechococcus elongatus PCC 7942 = FACHB-805
  7dy1-assembly1_D  TM=3.744E-01  e=7.575E-01  Thermosynechococcus vestitus BP-1